Protein AF-A0A2K1L7E9-F1 (afdb_monomer_lite)

pLDDT: mean 70.51, std 14.54, range [36.75, 90.31]

Foldseek 3Di:
DWKFWFAPPDPDPPTPGLTDPDLALVSLLVVLLVAQQTAEIADEQRARYALVNLVSSLCCCVVVVRPLQNHAEYEDENHPHYDLVSVLSSLVSNLRHQEYEYAPVSVVVRDPVSVVSSVVSNHHYHHDYDDD

Radius of gyration: 13.91 Å; chains: 1; bounding box: 32×29×40 Å

Organism: Physcomitrium patens (NCBI:txid3218)

Structure (mmCIF, N/CA/C/O backbone):
data_AF-A0A2K1L7E9-F1
#
_entry.id   AF-A0A2K1L7E9-F1
#
loop_
_atom_site.group_PDB
_atom_site.id
_atom_site.type_symbol
_atom_site.label_atom_id
_atom_site.label_alt_id
_atom_site.label_comp_id
_atom_site.label_asym_id
_atom_site.label_entity_id
_atom_site.label_seq_id
_atom_site.pdbx_PDB_ins_code
_atom_site.Cartn_x
_atom_site.Cartn_y
_atom_site.Cartn_z
_atom_site.occupancy
_atom_site.B_iso_or_equiv
_atom_site.auth_seq_id
_atom_site.auth_comp_id
_atom_site.auth_asym_id
_atom_site.auth_atom_id
_atom_site.pdbx_PDB_model_num
ATOM 1 N N . PHE A 1 1 ? 16.456 1.237 3.179 1.00 58.00 1 PHE A N 1
ATOM 2 C CA . PHE A 1 1 ? 15.240 0.406 3.113 1.00 58.00 1 PHE A CA 1
ATOM 3 C C . PHE A 1 1 ? 14.612 0.463 4.489 1.00 58.00 1 PHE A C 1
ATOM 5 O O . PHE A 1 1 ? 15.335 0.280 5.459 1.00 58.00 1 PHE A O 1
ATOM 12 N N . SER A 1 2 ? 13.338 0.827 4.593 1.00 63.03 2 SER A N 1
ATOM 13 C CA . SER A 1 2 ? 12.644 0.909 5.881 1.00 63.03 2 SER A CA 1
ATOM 14 C C . SER A 1 2 ? 11.207 0.437 5.711 1.00 63.03 2 SER A C 1
ATOM 16 O O . SER A 1 2 ? 10.465 0.997 4.897 1.00 63.03 2 SER A O 1
ATOM 18 N N . ILE A 1 3 ? 10.842 -0.585 6.479 1.00 63.69 3 ILE A N 1
ATOM 19 C CA . ILE A 1 3 ? 9.457 -0.968 6.727 1.00 63.69 3 ILE A CA 1
ATOM 20 C C . ILE A 1 3 ? 9.147 -0.476 8.135 1.00 63.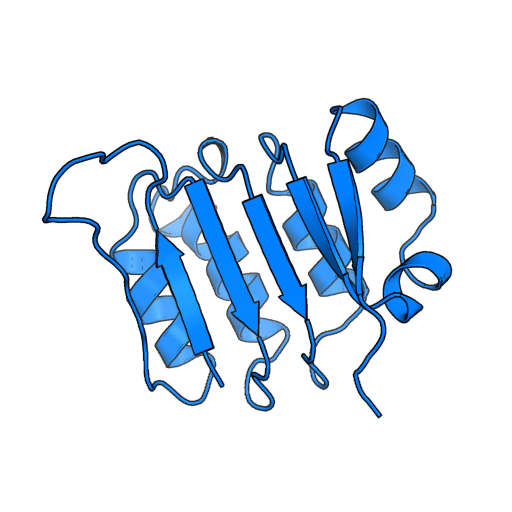69 3 ILE A C 1
ATOM 22 O O . ILE A 1 3 ? 9.877 -0.799 9.071 1.00 63.69 3 ILE A O 1
ATOM 26 N N . GLU A 1 4 ? 8.119 0.348 8.262 1.00 66.56 4 GLU A N 1
ATOM 27 C CA . GLU A 1 4 ? 7.648 0.880 9.533 1.00 66.56 4 GLU A CA 1
ATOM 28 C C . GLU A 1 4 ? 6.145 0.646 9.609 1.00 66.56 4 GLU A C 1
ATOM 30 O O . GLU A 1 4 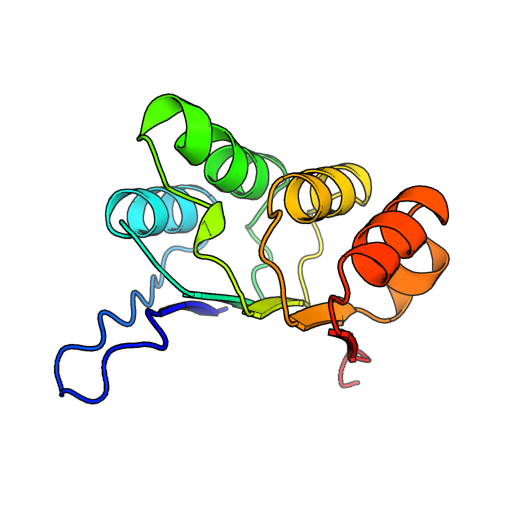? 5.395 1.099 8.742 1.00 66.56 4 GLU A O 1
ATOM 35 N N . ILE A 1 5 ? 5.710 -0.067 10.642 1.00 65.94 5 ILE A N 1
ATOM 36 C CA . ILE A 1 5 ? 4.298 -0.192 10.986 1.00 65.94 5 ILE A CA 1
ATOM 37 C C . ILE A 1 5 ? 4.121 0.376 12.387 1.00 65.94 5 ILE A C 1
ATOM 39 O O . ILE A 1 5 ? 4.899 0.054 13.284 1.00 65.94 5 ILE A O 1
ATOM 43 N N . SER A 1 6 ? 3.135 1.254 12.560 1.00 63.12 6 SER A N 1
ATOM 44 C CA . SER A 1 6 ? 2.826 1.857 13.854 1.00 63.12 6 SER A CA 1
ATOM 45 C C . SER A 1 6 ? 1.322 1.972 14.085 1.00 63.12 6 SER A C 1
ATOM 47 O O . SER A 1 6 ? 0.509 2.069 13.159 1.00 63.12 6 SER A O 1
ATOM 49 N N . ASP A 1 7 ? 0.937 1.934 15.356 1.00 60.34 7 ASP A N 1
ATOM 50 C CA . ASP A 1 7 ? -0.406 2.303 15.785 1.00 60.34 7 ASP A CA 1
ATOM 51 C C . ASP A 1 7 ? -0.440 3.818 16.030 1.00 60.34 7 ASP A C 1
ATOM 53 O O . ASP A 1 7 ? 0.334 4.342 16.830 1.00 60.34 7 ASP A O 1
ATOM 57 N N . SER A 1 8 ? -1.311 4.545 15.325 1.00 52.09 8 SER A N 1
ATOM 58 C CA . SER A 1 8 ? -1.440 5.997 15.498 1.00 52.09 8 SER A CA 1
ATOM 59 C C . SER A 1 8 ? -2.309 6.398 16.695 1.00 52.09 8 SER A C 1
ATOM 61 O O . SER A 1 8 ? -2.487 7.592 16.921 1.00 52.09 8 SER A O 1
ATOM 63 N N . ASN A 1 9 ? -2.833 5.439 17.474 1.00 45.97 9 ASN A N 1
ATOM 64 C CA . ASN A 1 9 ? -3.602 5.708 18.695 1.00 45.97 9 ASN A CA 1
ATOM 65 C C . ASN A 1 9 ? -2.784 5.744 19.993 1.00 45.97 9 ASN A C 1
ATOM 67 O O . ASN A 1 9 ? -3.309 6.210 21.002 1.00 45.97 9 ASN A O 1
ATOM 71 N N . PHE A 1 10 ? -1.538 5.270 20.011 1.00 45.88 10 PHE A N 1
ATOM 72 C CA . PHE A 1 10 ? -0.742 5.267 21.239 1.00 45.88 10 PHE A CA 1
ATOM 73 C C . PHE A 1 10 ? 0.064 6.571 21.365 1.00 45.88 10 PHE A C 1
ATOM 75 O O . PHE A 1 10 ? 1.128 6.722 20.776 1.00 45.88 10 PHE A O 1
ATOM 82 N N . GLN A 1 11 ? -0.437 7.523 22.163 1.00 41.94 11 GLN A N 1
ATOM 83 C CA . GLN A 1 11 ? 0.334 8.676 22.669 1.00 41.94 11 GLN A CA 1
ATOM 84 C C . GLN A 1 11 ? 1.239 8.306 23.871 1.00 41.94 11 GLN A C 1
ATOM 86 O O . GLN A 1 11 ? 1.578 9.160 24.684 1.00 41.94 11 GLN A O 1
ATOM 91 N N . LEU A 1 12 ? 1.623 7.036 24.019 1.00 36.75 12 LEU A N 1
ATOM 92 C CA . LEU A 1 12 ? 2.428 6.533 25.138 1.00 36.75 12 LEU A CA 1
ATOM 93 C C . LEU A 1 12 ? 3.702 5.840 24.614 1.00 36.75 12 LEU A C 1
ATOM 95 O O . LEU A 1 12 ? 3.702 5.373 23.475 1.00 36.75 12 LEU A O 1
ATOM 99 N N . PRO A 1 13 ? 4.786 5.787 25.417 1.00 40.28 13 PRO A N 1
ATOM 100 C CA . PRO A 1 13 ? 6.152 5.450 24.984 1.00 40.28 13 PRO A CA 1
ATOM 101 C C . PRO A 1 13 ? 6.358 4.043 24.387 1.00 40.28 13 PRO A C 1
ATOM 103 O O . PRO A 1 13 ? 7.427 3.785 23.843 1.00 40.28 13 PRO A O 1
ATOM 106 N N . ASP A 1 14 ? 5.339 3.179 24.402 1.00 42.16 14 ASP A N 1
ATOM 107 C CA . ASP A 1 14 ? 5.332 1.837 23.801 1.00 42.16 14 ASP A CA 1
ATOM 108 C C . ASP A 1 14 ? 4.708 1.807 22.393 1.00 42.16 14 ASP A C 1
ATOM 110 O O . ASP A 1 14 ? 3.999 0.869 22.017 1.00 42.16 14 ASP A O 1
ATOM 114 N N . ALA A 1 15 ? 4.950 2.838 21.578 1.00 42.62 15 ALA A N 1
ATOM 115 C CA . ALA A 1 15 ? 4.691 2.736 20.148 1.00 42.62 15 ALA A CA 1
ATOM 116 C C . ALA A 1 15 ? 5.534 1.571 19.606 1.00 42.62 15 ALA A C 1
ATOM 118 O O . ALA A 1 15 ? 6.752 1.694 19.470 1.00 42.62 15 ALA A O 1
ATOM 119 N N . GLN A 1 16 ? 4.896 0.431 19.317 1.00 50.66 16 GLN A N 1
ATOM 120 C CA . GLN A 1 16 ? 5.541 -0.707 18.665 1.00 50.66 16 GLN A CA 1
ATOM 121 C C . GLN A 1 16 ? 5.875 -0.307 17.226 1.00 50.66 16 GLN A C 1
ATOM 123 O O . GLN A 1 16 ? 5.144 -0.592 16.283 1.00 50.66 16 GLN A O 1
ATOM 128 N N . ILE A 1 17 ? 6.962 0.446 17.073 1.00 51.03 17 ILE A N 1
ATOM 129 C CA . ILE A 1 17 ? 7.573 0.757 15.793 1.00 51.03 17 ILE A CA 1
ATOM 130 C C . ILE A 1 17 ? 8.338 -0.497 15.411 1.00 51.03 17 ILE A C 1
ATOM 132 O O . ILE A 1 17 ? 9.501 -0.689 15.772 1.00 51.03 17 ILE A O 1
ATOM 136 N N . PHE A 1 18 ? 7.669 -1.378 14.682 1.00 55.28 18 PHE A N 1
ATOM 137 C CA . PHE A 1 18 ? 8.343 -2.511 14.082 1.00 55.28 18 PHE A CA 1
ATOM 138 C C . PHE A 1 18 ? 9.182 -1.999 12.916 1.00 55.28 18 PHE A C 1
ATOM 140 O O . PHE A 1 18 ? 8.676 -1.749 11.823 1.00 55.28 18 PHE A O 1
ATOM 147 N N . ARG A 1 19 ? 10.478 -1.807 13.167 1.00 52.31 19 ARG A N 1
ATOM 148 C CA . ARG A 1 19 ? 11.477 -1.539 12.135 1.00 52.31 19 ARG A CA 1
ATOM 149 C C . ARG A 1 19 ? 12.204 -2.841 11.844 1.00 52.31 19 ARG A C 1
ATOM 151 O O . ARG A 1 19 ? 13.150 -3.184 12.550 1.00 52.31 19 ARG A O 1
ATOM 158 N N . SER A 1 20 ? 11.785 -3.576 10.815 1.00 54.19 20 SER A N 1
ATOM 159 C CA . SER A 1 20 ? 12.601 -4.702 10.362 1.00 54.19 20 SER A CA 1
ATOM 160 C C . SER A 1 20 ? 13.754 -4.186 9.500 1.00 54.19 20 SER A C 1
ATOM 162 O O . SER A 1 20 ? 13.583 -3.389 8.576 1.00 54.19 20 SER A O 1
ATOM 164 N N . VAL A 1 21 ? 14.957 -4.671 9.808 1.00 51.72 21 VAL A 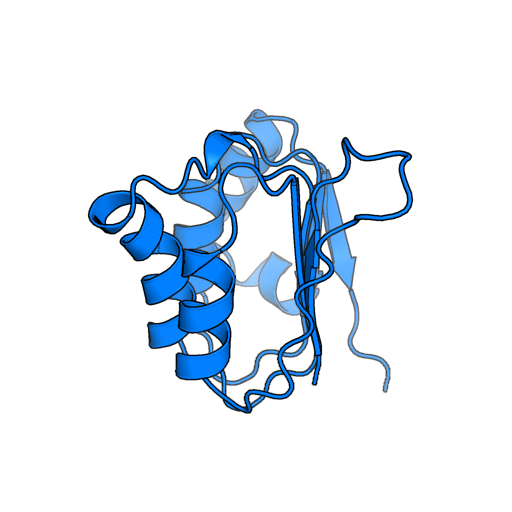N 1
ATOM 165 C CA . VAL A 1 21 ? 16.130 -4.636 8.914 1.00 51.72 21 VAL A CA 1
ATOM 166 C C . VAL A 1 21 ? 16.102 -5.885 8.006 1.00 51.72 21 VAL A C 1
ATOM 168 O O . VAL A 1 21 ? 17.122 -6.338 7.502 1.00 51.72 21 VAL A O 1
ATOM 171 N N . GLY A 1 22 ? 14.915 -6.479 7.816 1.00 48.81 22 GLY A N 1
ATOM 172 C CA . GLY A 1 22 ? 14.694 -7.656 6.984 1.00 48.81 22 GLY A CA 1
ATOM 173 C C . GLY A 1 22 ? 14.630 -7.251 5.518 1.00 48.81 22 GLY A C 1
ATOM 174 O O . GLY A 1 22 ? 13.719 -6.545 5.089 1.00 48.81 22 GLY A O 1
ATOM 175 N N . THR A 1 23 ? 15.620 -7.669 4.740 1.00 51.78 23 THR A N 1
ATOM 176 C CA . THR A 1 23 ? 15.810 -7.297 3.334 1.00 51.78 23 THR A CA 1
ATOM 177 C C . THR A 1 23 ? 14.934 -8.121 2.383 1.00 51.78 23 THR A C 1
ATOM 179 O O . THR A 1 23 ? 15.451 -8.669 1.412 1.00 51.78 23 THR A O 1
ATOM 182 N N . GLY A 1 24 ? 13.628 -8.248 2.637 1.00 63.41 24 GLY A N 1
ATOM 183 C CA . GLY A 1 24 ? 12.750 -9.048 1.776 1.00 63.41 24 GLY A CA 1
ATOM 184 C C . GLY A 1 24 ? 11.416 -9.433 2.401 1.00 63.41 24 GLY A C 1
ATOM 185 O O . GLY A 1 24 ? 10.969 -8.827 3.376 1.00 63.41 24 GLY A O 1
ATOM 186 N N . ASP A 1 25 ? 10.789 -10.446 1.813 1.00 65.19 25 ASP A N 1
ATOM 187 C CA . ASP A 1 25 ? 9.405 -10.808 2.099 1.00 65.19 25 ASP A CA 1
ATOM 188 C C . ASP A 1 25 ? 9.201 -11.365 3.522 1.00 65.19 25 ASP A C 1
ATOM 190 O O . ASP A 1 25 ? 8.199 -11.054 4.170 1.00 65.19 25 ASP A O 1
ATOM 194 N N . ASP A 1 26 ? 10.206 -12.046 4.076 1.00 64.62 26 ASP A N 1
ATOM 195 C CA . ASP A 1 26 ? 10.197 -12.549 5.459 1.00 64.62 26 ASP A CA 1
ATOM 196 C C . ASP A 1 26 ? 10.116 -11.416 6.491 1.00 64.62 26 ASP A C 1
ATOM 198 O O . ASP A 1 26 ? 9.425 -11.512 7.508 1.00 64.62 26 ASP A O 1
ATOM 202 N N . GLY A 1 27 ? 10.791 -10.297 6.206 1.00 65.00 27 GLY A N 1
ATOM 203 C CA . GLY A 1 27 ? 10.774 -9.110 7.058 1.00 65.00 27 GLY A CA 1
ATOM 204 C C . GLY A 1 27 ? 9.411 -8.424 7.084 1.00 65.00 27 GLY A C 1
ATOM 205 O O . GLY A 1 27 ? 9.093 -7.751 8.061 1.00 65.00 27 GLY A O 1
ATOM 206 N N . VAL A 1 28 ? 8.611 -8.598 6.032 1.00 66.75 28 VAL A N 1
ATOM 207 C CA . VAL A 1 28 ? 7.234 -8.109 5.948 1.00 66.75 28 VAL A CA 1
ATOM 208 C C . VAL A 1 28 ? 6.286 -9.044 6.708 1.00 66.75 28 VAL A C 1
ATOM 210 O O . VAL A 1 28 ? 5.472 -8.571 7.502 1.00 66.75 28 VAL A O 1
ATOM 213 N N . ALA A 1 29 ? 6.430 -10.360 6.527 1.00 65.38 29 ALA A N 1
ATOM 214 C CA . ALA A 1 29 ? 5.613 -11.365 7.210 1.00 65.38 29 ALA A CA 1
ATOM 215 C C . ALA A 1 29 ? 5.789 -11.330 8.740 1.00 65.38 29 ALA A C 1
ATOM 217 O O . ALA A 1 29 ? 4.806 -11.376 9.481 1.00 65.38 29 ALA A O 1
ATOM 218 N N . ALA A 1 30 ? 7.029 -11.169 9.216 1.00 62.31 30 ALA A N 1
ATOM 219 C CA . ALA A 1 30 ? 7.333 -11.076 10.642 1.00 62.31 30 ALA A CA 1
ATOM 220 C C . ALA A 1 30 ? 6.637 -9.879 11.311 1.00 62.31 30 ALA A C 1
ATOM 222 O O . ALA A 1 30 ? 6.056 -10.028 12.385 1.00 62.31 30 ALA A O 1
ATOM 223 N N . ILE A 1 31 ? 6.631 -8.707 10.663 1.00 62.09 31 ILE A N 1
ATOM 224 C CA . ILE A 1 31 ? 5.963 -7.516 11.206 1.00 62.09 31 ILE A CA 1
ATOM 225 C C . ILE A 1 31 ? 4.446 -7.703 11.211 1.00 62.09 31 ILE A C 1
ATOM 227 O O . ILE A 1 31 ? 3.789 -7.414 12.209 1.00 62.09 31 ILE A O 1
ATOM 231 N N . ALA A 1 32 ? 3.889 -8.215 10.114 1.00 60.56 32 ALA A N 1
ATOM 232 C CA . ALA A 1 32 ? 2.456 -8.431 9.996 1.00 60.56 32 ALA A CA 1
ATOM 233 C C . ALA A 1 32 ? 1.920 -9.352 11.103 1.00 60.56 32 ALA A C 1
ATOM 235 O O . ALA A 1 32 ? 0.860 -9.077 11.644 1.00 60.56 32 ALA A O 1
ATOM 236 N N . SER A 1 33 ? 2.681 -10.365 11.530 1.00 59.25 33 SER A N 1
ATOM 237 C CA . SER A 1 33 ? 2.274 -11.249 12.632 1.00 59.25 33 SER A CA 1
ATOM 238 C C . SER A 1 33 ? 2.154 -10.566 14.009 1.00 59.25 33 SER A C 1
ATOM 240 O O . SER A 1 33 ? 1.443 -11.070 14.878 1.00 59.25 33 SER A O 1
ATOM 242 N N . GLY A 1 34 ? 2.809 -9.415 14.217 1.00 54.84 34 GLY A N 1
ATOM 243 C CA . GLY A 1 34 ? 2.792 -8.671 15.485 1.00 54.84 34 GLY A CA 1
ATOM 244 C C . GLY A 1 34 ? 1.727 -7.570 15.578 1.00 54.84 34 GLY A C 1
ATOM 245 O O . GLY A 1 34 ? 1.469 -7.050 16.664 1.00 54.84 34 GLY A O 1
ATOM 246 N N . CYS A 1 35 ? 1.088 -7.202 14.465 1.00 55.84 35 CYS A N 1
ATOM 247 C CA . CYS A 1 35 ? 0.252 -6.004 14.367 1.00 55.84 35 CYS A CA 1
ATOM 248 C C . CYS A 1 35 ? -1.249 -6.322 14.451 1.00 55.84 35 CYS A C 1
ATOM 250 O O . CYS A 1 35 ? -1.862 -6.652 13.445 1.00 55.84 35 CYS A O 1
ATOM 252 N N . LYS A 1 36 ? -1.880 -6.165 15.625 1.00 56.94 36 LYS A N 1
ATOM 253 C CA . LYS A 1 36 ? -3.330 -6.432 15.777 1.00 56.94 36 LYS A CA 1
ATOM 254 C C . LYS A 1 36 ? -4.255 -5.302 15.291 1.00 56.94 36 LYS A C 1
ATOM 256 O O . LYS A 1 36 ? -5.340 -5.611 14.823 1.00 56.94 36 LYS A O 1
ATOM 261 N N . CYS A 1 37 ? -3.835 -4.030 15.360 1.00 57.34 37 CYS A N 1
ATOM 262 C CA . CYS A 1 37 ? -4.669 -2.863 14.995 1.00 57.34 37 CYS A CA 1
ATOM 263 C C . CYS A 1 37 ? -3.863 -1.680 14.412 1.00 57.34 37 CYS A C 1
ATOM 265 O O . CYS A 1 37 ? -4.183 -0.516 14.656 1.00 57.34 37 CYS A O 1
ATOM 267 N N . SER A 1 38 ? -2.768 -1.934 13.692 1.00 63.56 38 SER A N 1
ATOM 268 C CA . SER A 1 38 ? -1.898 -0.846 13.231 1.00 63.56 38 SER A CA 1
ATOM 269 C C . SER A 1 38 ? -2.599 0.095 12.252 1.00 63.56 38 SER A C 1
ATOM 271 O O . SER A 1 38 ? -3.330 -0.325 11.357 1.00 63.56 38 SER A O 1
ATOM 273 N N . LYS A 1 39 ? -2.337 1.393 12.410 1.00 68.88 39 LYS A N 1
ATOM 274 C CA . LYS A 1 39 ? -3.004 2.451 11.646 1.00 68.88 39 LYS A CA 1
ATOM 275 C C . LYS A 1 39 ? -2.132 3.056 10.563 1.00 68.88 39 LYS A C 1
ATOM 277 O O . LYS A 1 39 ? -2.661 3.698 9.657 1.00 68.88 39 LYS A O 1
ATOM 282 N N . VAL A 1 40 ? -0.818 2.871 10.652 1.00 70.25 40 VAL A N 1
ATOM 283 C CA . VAL A 1 40 ? 0.146 3.424 9.704 1.00 70.25 40 VAL A CA 1
ATOM 284 C C . VAL A 1 40 ? 1.052 2.313 9.200 1.00 70.25 40 VAL A C 1
ATOM 286 O O . VAL A 1 40 ? 1.671 1.612 9.995 1.00 70.25 40 VAL A O 1
ATOM 289 N N . VAL A 1 41 ? 1.147 2.179 7.879 1.00 75.12 41 VAL A N 1
ATOM 290 C CA . VAL A 1 41 ? 2.062 1.257 7.197 1.00 75.12 41 VAL A CA 1
ATOM 291 C C . VAL A 1 41 ? 2.912 2.049 6.217 1.00 75.12 41 VAL A C 1
ATOM 293 O O . VAL A 1 41 ? 2.402 2.688 5.300 1.00 75.12 41 VAL A O 1
ATOM 296 N N . ASN A 1 42 ? 4.227 2.003 6.380 1.00 71.69 42 ASN A N 1
ATOM 297 C CA . ASN A 1 42 ? 5.168 2.716 5.534 1.00 71.69 42 ASN A CA 1
ATOM 298 C C . ASN A 1 42 ? 6.248 1.762 5.021 1.00 71.69 42 ASN A C 1
ATOM 300 O O . ASN A 1 42 ? 7.049 1.234 5.785 1.00 71.69 42 ASN A O 1
ATOM 304 N N . ILE A 1 43 ? 6.284 1.577 3.705 1.00 71.94 43 ILE A N 1
ATOM 305 C CA . ILE A 1 43 ? 7.249 0.745 2.995 1.00 71.94 43 ILE A CA 1
ATOM 306 C C . ILE A 1 43 ? 7.970 1.639 1.987 1.00 71.94 43 ILE A C 1
ATOM 308 O O . ILE A 1 43 ? 7.393 2.101 0.998 1.00 71.94 43 ILE A O 1
ATOM 312 N N . THR A 1 44 ? 9.246 1.916 2.260 1.00 68.75 44 THR A N 1
ATOM 313 C CA . THR A 1 44 ? 10.053 2.852 1.469 1.00 68.75 44 THR A CA 1
ATOM 314 C C . THR A 1 44 ? 11.440 2.273 1.171 1.00 68.75 44 THR A C 1
ATOM 316 O O . THR A 1 44 ? 12.132 1.753 2.048 1.00 68.75 44 THR A O 1
ATOM 319 N N . TYR A 1 45 ? 11.888 2.409 -0.082 1.00 65.75 45 TYR A N 1
ATOM 320 C CA . TYR A 1 45 ? 13.213 1.974 -0.561 1.00 65.75 45 TYR A CA 1
ATOM 321 C C . TYR A 1 45 ? 13.476 0.467 -0.429 1.00 65.75 45 TYR A C 1
ATOM 323 O O . TYR A 1 45 ? 14.629 0.051 -0.294 1.00 65.75 45 TYR A O 1
ATOM 331 N N . CYS A 1 46 ? 12.431 -0.355 -0.479 1.00 64.62 46 CYS A N 1
ATOM 332 C CA . CYS A 1 46 ? 12.552 -1.805 -0.424 1.00 64.62 46 CYS A CA 1
ATOM 333 C C . CYS A 1 46 ? 12.673 -2.379 -1.842 1.00 64.62 46 CYS A C 1
ATOM 335 O O . CYS A 1 46 ? 11.692 -2.481 -2.575 1.00 64.62 46 CYS A O 1
ATOM 337 N N . LYS A 1 47 ? 13.905 -2.718 -2.244 1.00 65.00 47 LYS A N 1
ATOM 338 C CA . LYS A 1 47 ? 14.208 -3.290 -3.570 1.00 65.00 47 LYS A CA 1
ATOM 339 C C . LYS A 1 47 ? 13.969 -4.801 -3.642 1.00 65.00 47 LYS A C 1
ATOM 341 O O . LYS A 1 47 ? 13.755 -5.309 -4.733 1.00 65.00 47 LYS A O 1
ATOM 346 N N . SER A 1 48 ? 14.010 -5.480 -2.498 1.00 66.69 48 SER A N 1
ATOM 347 C CA . SER A 1 48 ? 13.850 -6.935 -2.381 1.00 66.69 48 SER A CA 1
ATOM 348 C C . SER A 1 48 ? 12.415 -7.372 -2.070 1.00 66.69 48 SER A C 1
ATOM 350 O O . SER A 1 48 ? 12.170 -8.563 -1.965 1.00 66.69 48 SER A O 1
ATOM 352 N N . ILE A 1 49 ? 11.490 -6.419 -1.897 1.00 72.38 49 ILE A N 1
ATOM 353 C CA . ILE A 1 49 ? 10.056 -6.691 -1.739 1.00 72.38 49 ILE A CA 1
ATOM 354 C C . ILE A 1 49 ? 9.478 -6.981 -3.117 1.00 72.38 49 ILE A C 1
ATOM 356 O O . ILE A 1 49 ? 9.651 -6.179 -4.043 1.00 72.38 49 ILE A O 1
ATOM 360 N N . THR A 1 50 ? 8.802 -8.117 -3.227 1.00 77.25 50 THR A N 1
ATOM 361 C CA . THR A 1 50 ? 8.083 -8.531 -4.430 1.00 77.25 50 THR A CA 1
ATOM 362 C C . THR A 1 50 ? 6.574 -8.476 -4.212 1.00 77.25 50 THR A C 1
ATOM 364 O O . THR A 1 50 ? 6.093 -8.158 -3.124 1.00 77.25 50 THR A O 1
ATOM 367 N N . ASP A 1 51 ? 5.803 -8.816 -5.241 1.00 79.19 51 ASP A N 1
ATOM 368 C CA . ASP A 1 51 ? 4.369 -9.051 -5.081 1.00 79.19 51 ASP A CA 1
ATOM 369 C C . ASP A 1 51 ? 4.078 -10.032 -3.939 1.00 79.19 51 ASP A C 1
ATOM 371 O O . ASP A 1 51 ? 3.119 -9.828 -3.203 1.00 79.19 51 ASP A O 1
ATOM 375 N N . ALA A 1 52 ? 4.914 -11.058 -3.739 1.00 70.56 52 ALA A N 1
ATOM 376 C CA . ALA A 1 52 ? 4.675 -12.099 -2.745 1.00 70.56 52 ALA A CA 1
ATOM 377 C C . ALA A 1 52 ? 4.624 -11.557 -1.307 1.00 70.56 52 ALA A C 1
ATOM 379 O O . ALA A 1 52 ? 3.810 -12.034 -0.515 1.00 70.56 52 ALA A O 1
ATOM 380 N N . SER A 1 53 ? 5.395 -10.524 -0.955 1.00 69.81 53 SER A N 1
ATOM 381 C CA . SER A 1 53 ? 5.295 -9.904 0.377 1.00 69.81 53 SER A CA 1
ATOM 382 C C . SER A 1 53 ? 4.081 -9.024 0.562 1.00 69.81 53 SER A C 1
ATOM 384 O O . SER A 1 53 ? 3.482 -9.045 1.635 1.00 69.81 53 SER A O 1
ATOM 386 N N . LEU A 1 54 ? 3.703 -8.245 -0.450 1.00 71.88 54 LEU A N 1
ATOM 387 C CA . LEU A 1 54 ? 2.480 -7.446 -0.376 1.00 71.88 54 LEU A CA 1
ATOM 388 C C . LEU A 1 54 ? 1.237 -8.338 -0.396 1.00 71.88 54 LEU A C 1
ATOM 390 O O . LEU A 1 54 ? 0.283 -8.070 0.331 1.00 71.88 54 LEU A O 1
ATOM 394 N N . TYR A 1 55 ? 1.271 -9.437 -1.154 1.00 71.62 55 TYR A N 1
ATOM 395 C CA . TYR A 1 55 ? 0.277 -10.497 -1.056 1.00 71.62 55 TYR A CA 1
ATOM 396 C C . TYR A 1 55 ? 0.290 -11.132 0.317 1.00 71.62 55 TYR A C 1
ATOM 398 O O . TYR A 1 55 ? -0.778 -11.315 0.870 1.00 71.62 55 TYR A O 1
ATOM 406 N N . SER A 1 56 ? 1.451 -11.416 0.902 1.00 66.50 56 SER A N 1
ATOM 407 C CA . SER A 1 56 ? 1.515 -11.936 2.267 1.00 66.50 56 SER A CA 1
ATOM 408 C C . SER A 1 56 ? 0.887 -10.948 3.247 1.00 66.50 56 SER A C 1
ATOM 410 O O . SER A 1 56 ? 0.045 -11.356 4.024 1.00 66.50 56 SER A O 1
ATOM 412 N N . LEU A 1 57 ? 1.137 -9.638 3.156 1.00 65.75 57 LEU A N 1
ATOM 413 C CA . LEU A 1 57 ? 0.395 -8.646 3.954 1.00 65.75 57 LEU A CA 1
ATOM 414 C C . LEU A 1 57 ? -1.120 -8.735 3.746 1.00 65.75 57 LEU A C 1
ATOM 416 O O . LEU A 1 57 ? -1.879 -8.711 4.712 1.00 65.75 57 LEU A O 1
ATOM 420 N N . ALA A 1 58 ? -1.559 -8.852 2.494 1.00 64.44 58 ALA A N 1
ATOM 421 C CA . ALA A 1 58 ? -2.972 -8.952 2.153 1.00 64.44 58 ALA A CA 1
ATOM 422 C C . ALA A 1 58 ? -3.605 -10.306 2.532 1.00 64.44 58 ALA A C 1
ATOM 424 O O . ALA A 1 58 ? -4.798 -10.336 2.791 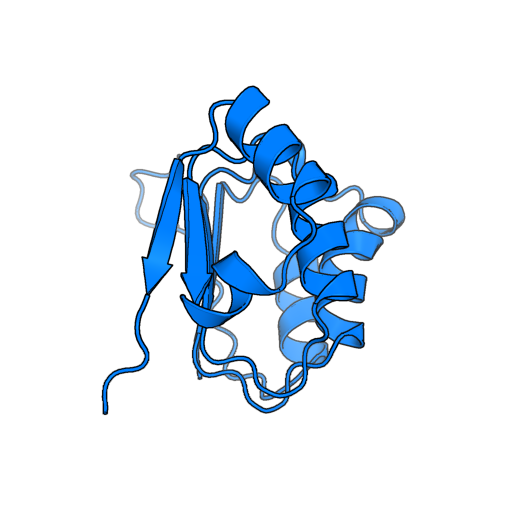1.00 64.44 58 ALA A O 1
ATOM 425 N N . LEU A 1 59 ? -2.836 -11.399 2.577 1.00 55.97 59 LEU A N 1
ATOM 426 C CA . LEU A 1 59 ? -3.258 -12.774 2.885 1.00 55.97 59 LEU A CA 1
ATOM 427 C C . LEU A 1 59 ? -3.161 -13.086 4.380 1.00 55.97 59 LEU A C 1
ATOM 429 O O . LEU A 1 59 ? -3.940 -13.881 4.896 1.00 55.97 59 LEU A O 1
ATOM 433 N N . LEU A 1 60 ? -2.247 -12.441 5.108 1.00 54.88 60 LEU A N 1
ATOM 434 C CA . LEU A 1 60 ? -2.187 -12.497 6.570 1.00 54.88 60 LEU A CA 1
ATOM 435 C C . LEU A 1 60 ? -3.449 -11.877 7.196 1.00 54.88 60 LEU A C 1
ATOM 437 O O . LEU A 1 60 ? -3.810 -12.239 8.310 1.00 54.88 60 LEU A O 1
ATOM 441 N N . ARG A 1 61 ? -4.188 -11.046 6.448 1.00 58.34 61 ARG A N 1
ATOM 442 C CA . ARG A 1 61 ? -5.593 -10.695 6.721 1.00 58.34 61 ARG A CA 1
ATOM 443 C C . ARG A 1 61 ? -6.461 -11.932 6.966 1.00 58.34 61 ARG A C 1
ATOM 445 O O . ARG A 1 61 ? -7.165 -11.996 7.967 1.00 58.34 61 ARG A O 1
ATOM 452 N N . ASP A 1 62 ? -6.396 -12.899 6.056 1.00 48.94 62 ASP A N 1
ATOM 453 C CA . ASP A 1 62 ? -7.276 -14.066 6.050 1.00 48.94 62 ASP A CA 1
ATOM 454 C C . ASP A 1 62 ? -6.718 -15.187 6.946 1.00 48.94 62 ASP A C 1
ATOM 456 O O . ASP A 1 62 ? -7.482 -15.894 7.597 1.00 48.94 62 ASP A O 1
ATOM 460 N N . LEU A 1 63 ? -5.387 -15.321 7.032 1.00 43.03 63 LEU A N 1
ATOM 461 C CA . LEU A 1 63 ? -4.717 -16.372 7.812 1.00 43.03 63 LEU A CA 1
ATOM 462 C C . LEU A 1 63 ? -4.483 -16.019 9.289 1.00 43.03 63 LEU A C 1
ATOM 464 O O . LEU A 1 63 ? -4.531 -16.911 10.133 1.00 43.03 63 LEU A O 1
ATOM 468 N N . LEU A 1 64 ? -4.216 -14.751 9.620 1.00 41.69 64 LEU A N 1
ATOM 469 C CA . LEU A 1 64 ? -3.896 -14.307 10.987 1.00 41.69 64 LEU A CA 1
ATOM 470 C C . LEU A 1 64 ? -4.980 -13.419 11.616 1.00 41.69 64 LEU A C 1
ATOM 472 O O . LEU A 1 64 ? -4.757 -12.880 12.699 1.00 41.69 64 LEU A O 1
ATOM 476 N N . GLN A 1 65 ? -6.143 -13.266 10.967 1.00 50.34 65 GLN A N 1
ATOM 477 C CA . GLN A 1 65 ? -7.193 -12.320 11.376 1.00 50.34 65 GLN A CA 1
ATOM 478 C C . GLN A 1 65 ? -6.636 -10.906 11.602 1.00 50.34 65 GLN A C 1
ATOM 480 O O . GLN A 1 65 ? -7.009 -10.217 12.554 1.00 50.34 65 GLN A O 1
ATOM 485 N N . LEU A 1 66 ? -5.702 -10.477 10.745 1.00 51.12 66 LEU A N 1
ATOM 486 C CA . LEU A 1 66 ? -5.220 -9.106 10.792 1.00 51.12 66 LEU A CA 1
ATOM 487 C C . LEU A 1 66 ? -6.360 -8.183 10.374 1.00 51.12 66 LEU A C 1
ATOM 489 O O . LEU A 1 66 ? -6.802 -8.216 9.221 1.00 51.12 66 LEU A O 1
ATOM 493 N N . ASP A 1 67 ? -6.829 -7.349 11.299 1.00 55.44 67 ASP A N 1
ATOM 494 C CA . ASP A 1 67 ? -7.878 -6.391 10.993 1.00 55.44 67 ASP A CA 1
ATOM 495 C C . ASP A 1 67 ? -7.306 -5.211 10.192 1.00 55.44 67 ASP A C 1
ATOM 497 O O . ASP A 1 67 ? -6.964 -4.145 10.712 1.00 55.44 67 ASP A O 1
ATOM 501 N N . MET A 1 68 ? -7.214 -5.404 8.875 1.00 59.12 68 MET A N 1
ATOM 502 C CA . MET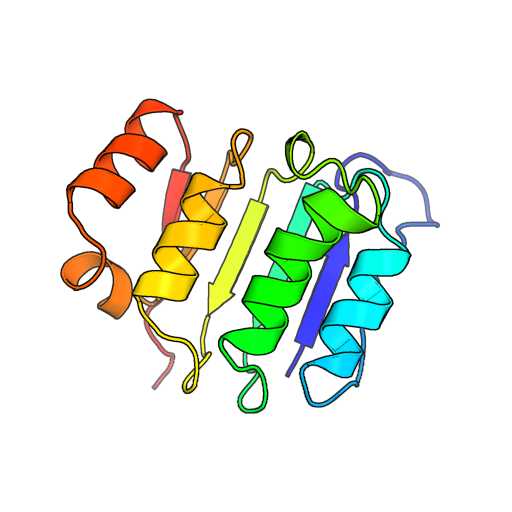 A 1 68 ? -6.820 -4.367 7.916 1.00 59.12 68 MET A CA 1
ATOM 503 C C . MET A 1 68 ? -7.805 -3.181 7.907 1.00 59.12 68 MET A C 1
ATOM 505 O O . MET A 1 68 ? -7.481 -2.123 7.361 1.00 59.12 68 MET A O 1
ATOM 509 N N . SER A 1 69 ? -8.976 -3.308 8.550 1.00 60.16 69 SER A N 1
ATOM 510 C CA . SER A 1 69 ? -9.924 -2.209 8.776 1.00 60.16 69 SER A CA 1
ATOM 511 C C . SER A 1 69 ? -9.360 -1.136 9.713 1.00 60.16 69 SER A C 1
ATOM 513 O O . SER A 1 69 ? -9.938 -0.056 9.831 1.00 60.16 69 SER A O 1
ATOM 515 N N . CYS A 1 70 ? -8.225 -1.384 10.366 1.00 65.75 70 CYS A N 1
ATOM 516 C CA . CYS A 1 70 ? -7.549 -0.387 11.185 1.00 65.75 70 CYS A CA 1
ATOM 517 C C . CYS A 1 70 ? -6.553 0.479 10.402 1.00 65.75 70 CYS A C 1
ATOM 519 O O . CYS A 1 70 ? -6.187 1.544 10.901 1.00 65.75 70 CYS A O 1
ATOM 521 N N . ILE A 1 71 ? -6.136 0.087 9.189 1.00 73.56 71 ILE A N 1
ATOM 522 C CA . ILE A 1 71 ? -5.109 0.825 8.439 1.00 73.56 71 ILE A CA 1
ATOM 523 C C . ILE A 1 71 ? -5.692 2.120 7.876 1.00 73.56 71 ILE A C 1
ATOM 525 O O . ILE A 1 71 ? -6.641 2.112 7.095 1.00 73.56 71 ILE A O 1
ATOM 529 N N . GLN A 1 72 ? -5.079 3.243 8.246 1.00 79.06 72 GLN A N 1
ATOM 530 C CA . GLN A 1 72 ? -5.539 4.587 7.898 1.00 79.06 72 GLN A CA 1
ATOM 531 C C . GLN A 1 72 ? -4.538 5.358 7.040 1.00 79.06 72 GLN A C 1
ATOM 533 O O . GLN A 1 72 ? -4.971 6.116 6.174 1.00 79.06 72 GLN A O 1
ATOM 538 N N . ASP A 1 73 ? -3.232 5.197 7.258 1.00 81.12 73 ASP A N 1
ATOM 539 C CA . ASP A 1 73 ? -2.183 5.827 6.447 1.00 81.12 73 ASP A CA 1
ATOM 540 C C . ASP A 1 73 ? -1.274 4.752 5.853 1.00 81.12 73 ASP A C 1
ATOM 542 O O . ASP A 1 73 ? -0.681 3.952 6.575 1.00 81.12 73 ASP A O 1
ATOM 546 N N . MET A 1 74 ? -1.164 4.728 4.531 1.00 82.94 74 MET A N 1
ATOM 547 C CA . MET A 1 74 ? -0.294 3.797 3.831 1.00 82.94 74 MET A CA 1
ATOM 548 C C . MET A 1 74 ? 0.667 4.550 2.920 1.00 82.94 74 MET A C 1
ATOM 550 O O . MET A 1 74 ? 0.254 5.364 2.101 1.00 82.94 74 MET A O 1
ATOM 554 N N . LYS A 1 75 ? 1.963 4.260 3.004 1.00 83.81 75 LYS A N 1
ATOM 555 C CA . LYS A 1 75 ? 2.983 4.819 2.115 1.00 83.81 75 LYS A CA 1
ATOM 556 C C . LYS A 1 75 ? 3.741 3.690 1.437 1.00 83.81 75 LYS A C 1
ATOM 558 O O . LYS A 1 75 ? 4.453 2.947 2.098 1.00 83.81 75 LYS A O 1
ATOM 563 N N . LEU A 1 76 ? 3.609 3.597 0.118 1.00 82.44 76 LEU A N 1
ATOM 564 C CA . LEU A 1 76 ? 4.269 2.591 -0.707 1.00 82.44 76 LEU A CA 1
ATOM 565 C C . LEU A 1 76 ? 5.069 3.297 -1.803 1.00 82.44 76 LEU A C 1
ATOM 567 O O . LEU A 1 76 ? 4.531 3.705 -2.836 1.00 82.44 76 LEU A O 1
ATOM 571 N N . VAL A 1 77 ? 6.366 3.491 -1.570 1.00 80.50 77 VAL A N 1
ATOM 572 C CA . VAL A 1 77 ? 7.231 4.234 -2.498 1.00 80.50 77 VAL A CA 1
ATOM 573 C C . VAL A 1 77 ? 8.570 3.535 -2.716 1.00 80.50 77 VAL A C 1
ATOM 575 O O . VAL A 1 77 ? 9.118 2.871 -1.841 1.00 80.50 77 VAL A O 1
ATOM 578 N N . HIS A 1 78 ? 9.131 3.720 -3.912 1.00 77.06 78 HIS A N 1
ATOM 579 C CA . HIS A 1 78 ? 10.426 3.152 -4.314 1.00 77.06 78 HIS A CA 1
ATOM 580 C C . HIS A 1 78 ? 10.510 1.618 -4.262 1.00 77.06 78 HIS A C 1
ATOM 582 O O . HIS A 1 78 ? 11.583 1.071 -4.004 1.00 77.06 78 HIS A O 1
ATOM 588 N N . MET A 1 79 ? 9.406 0.934 -4.564 1.00 73.69 79 MET A N 1
ATOM 589 C CA . MET A 1 79 ? 9.373 -0.509 -4.808 1.00 73.69 79 MET A CA 1
ATOM 590 C C . MET A 1 79 ? 9.494 -0.740 -6.316 1.00 73.69 79 MET A C 1
ATOM 592 O O . MET A 1 79 ? 8.697 -0.206 -7.086 1.00 73.69 79 MET A O 1
ATOM 596 N N . LYS A 1 80 ? 10.545 -1.443 -6.752 1.00 74.25 80 LYS A N 1
ATOM 597 C CA . LYS A 1 80 ? 10.815 -1.684 -8.184 1.00 74.25 80 LYS A CA 1
ATOM 598 C C . LYS A 1 80 ? 10.271 -3.021 -8.689 1.00 74.25 80 LYS A C 1
ATOM 600 O O . LYS A 1 80 ? 10.034 -3.137 -9.884 1.00 74.25 80 LYS A O 1
ATOM 605 N N . ASN A 1 81 ? 10.063 -3.978 -7.788 1.00 78.31 81 ASN A N 1
ATOM 606 C CA . ASN A 1 81 ? 9.713 -5.361 -8.115 1.00 78.31 81 ASN A CA 1
ATOM 607 C C . ASN A 1 81 ? 8.263 -5.701 -7.731 1.00 78.31 81 ASN A C 1
ATOM 609 O O . ASN A 1 81 ? 7.937 -6.867 -7.538 1.00 78.31 81 ASN A O 1
ATOM 613 N N . VAL A 1 82 ? 7.418 -4.675 -7.599 1.00 81.44 82 VAL A N 1
ATOM 614 C CA . VAL A 1 82 ? 5.992 -4.808 -7.290 1.00 81.44 82 VAL A CA 1
ATOM 615 C C . VAL A 1 82 ? 5.178 -4.380 -8.505 1.00 81.44 82 VAL A C 1
ATOM 617 O O . VAL A 1 82 ? 5.404 -3.300 -9.061 1.00 81.44 82 VAL A O 1
ATOM 620 N N . THR A 1 83 ? 4.228 -5.214 -8.908 1.00 85.94 83 THR A N 1
ATOM 621 C CA . THR A 1 83 ? 3.337 -4.981 -10.040 1.00 85.94 83 THR A CA 1
ATOM 622 C C . THR A 1 83 ? 2.193 -4.037 -9.683 1.00 85.94 83 THR A C 1
ATOM 624 O O . THR A 1 83 ? 1.773 -3.908 -8.532 1.00 85.94 83 THR A O 1
ATOM 627 N N . ILE A 1 84 ? 1.646 -3.373 -10.704 1.00 85.31 84 ILE A N 1
ATOM 628 C CA . ILE A 1 84 ? 0.487 -2.479 -10.560 1.00 85.31 84 ILE A CA 1
ATOM 629 C C . ILE A 1 84 ? -0.750 -3.233 -10.051 1.00 85.31 84 ILE A C 1
ATOM 631 O O . ILE A 1 84 ? -1.507 -2.679 -9.258 1.00 85.31 84 ILE A O 1
ATOM 635 N N . ASP A 1 85 ? -0.936 -4.489 -10.463 1.00 85.12 85 ASP A N 1
ATOM 636 C CA . ASP A 1 85 ? -2.033 -5.341 -9.987 1.00 85.12 85 ASP A CA 1
ATOM 637 C C . ASP A 1 85 ? -1.941 -5.579 -8.472 1.00 85.12 85 ASP A C 1
ATOM 639 O O . ASP A 1 85 ? -2.934 -5.450 -7.755 1.00 85.12 85 ASP A O 1
ATOM 643 N N . CYS A 1 86 ? -0.731 -5.816 -7.959 1.00 83.44 86 CYS A N 1
ATOM 644 C CA . CYS A 1 86 ? -0.509 -5.962 -6.526 1.00 83.44 86 CYS A CA 1
ATOM 645 C C . CYS A 1 86 ? -0.830 -4.666 -5.755 1.00 83.44 86 CYS A C 1
ATOM 647 O O . CYS A 1 86 ? -1.536 -4.701 -4.743 1.00 83.44 86 CYS A O 1
ATOM 649 N N . PHE A 1 87 ? -0.409 -3.503 -6.275 1.00 85.25 87 PHE A N 1
ATOM 650 C CA . PHE A 1 87 ? -0.815 -2.203 -5.723 1.00 85.25 87 PHE A CA 1
ATOM 651 C C . PHE A 1 87 ? -2.338 -2.027 -5.722 1.00 85.25 87 PHE A C 1
ATOM 653 O O . PHE A 1 87 ? -2.898 -1.572 -4.730 1.00 85.25 87 PHE A O 1
ATOM 660 N N . ALA A 1 88 ? -3.026 -2.387 -6.804 1.00 87.44 88 ALA A N 1
ATOM 661 C CA . ALA A 1 88 ? -4.478 -2.273 -6.869 1.00 87.44 88 ALA A CA 1
ATOM 662 C C . ALA A 1 88 ? -5.159 -3.138 -5.802 1.00 87.44 88 ALA A C 1
ATOM 664 O O . ALA A 1 88 ? -5.999 -2.650 -5.048 1.00 87.44 88 ALA A O 1
ATOM 665 N N . LYS A 1 89 ? -4.750 -4.403 -5.682 1.00 84.38 89 LYS A N 1
ATOM 666 C CA . LYS A 1 89 ? -5.327 -5.350 -4.723 1.00 84.38 89 LYS A CA 1
ATOM 667 C C . LYS A 1 89 ? -5.166 -4.895 -3.279 1.00 84.38 89 LYS A C 1
ATOM 669 O O . LYS A 1 89 ? -6.148 -4.911 -2.539 1.00 84.38 89 LYS A O 1
ATOM 674 N N . ILE A 1 90 ? -3.977 -4.433 -2.882 1.00 81.12 90 ILE A N 1
ATOM 675 C CA . ILE A 1 90 ? -3.757 -3.991 -1.497 1.00 81.12 90 ILE A CA 1
ATOM 676 C C . ILE A 1 90 ? -4.562 -2.727 -1.164 1.00 81.12 90 ILE A C 1
ATOM 678 O O . ILE A 1 90 ? -5.116 -2.621 -0.070 1.00 81.12 90 ILE A O 1
ATOM 682 N N . LEU A 1 91 ? -4.698 -1.800 -2.118 1.00 85.50 91 LEU A N 1
ATOM 683 C CA . LEU A 1 91 ? -5.499 -0.589 -1.936 1.00 85.50 91 LEU A CA 1
ATOM 684 C C . LEU A 1 91 ? -6.996 -0.902 -1.821 1.00 85.50 91 LEU A C 1
ATOM 686 O O . LEU A 1 91 ? -7.688 -0.309 -0.997 1.00 85.50 91 LEU A O 1
ATOM 690 N N . LEU A 1 92 ? -7.498 -1.855 -2.610 1.00 84.00 92 LEU A N 1
ATOM 691 C CA . LEU A 1 92 ? -8.891 -2.295 -2.529 1.00 84.00 92 LEU A CA 1
ATOM 692 C C . LEU A 1 92 ? -9.182 -3.045 -1.221 1.00 84.00 92 LEU A C 1
ATOM 694 O O . LEU A 1 92 ? -10.251 -2.838 -0.633 1.00 84.00 92 LEU A O 1
ATOM 698 N N . ALA A 1 93 ? -8.229 -3.860 -0.754 1.00 79.75 93 ALA A N 1
ATOM 699 C CA . ALA A 1 93 ? -8.334 -4.653 0.471 1.00 79.75 93 ALA A CA 1
ATOM 700 C C . ALA A 1 93 ? -8.396 -3.799 1.748 1.00 79.75 93 ALA A C 1
ATOM 702 O O . ALA A 1 93 ? -9.040 -4.195 2.720 1.00 79.75 93 ALA A O 1
ATOM 703 N N . CYS A 1 94 ? -7.763 -2.623 1.752 1.00 77.75 94 CYS A N 1
ATOM 704 C CA . CYS A 1 94 ? -7.773 -1.714 2.896 1.00 77.75 94 CYS A CA 1
ATOM 705 C C . CYS A 1 94 ? -8.975 -0.754 2.810 1.00 77.75 94 CYS A C 1
ATOM 707 O O . CYS A 1 94 ? -8.911 0.305 2.184 1.00 77.75 94 CYS A O 1
ATOM 709 N N . SER A 1 95 ? -10.094 -1.109 3.442 1.00 78.25 95 SER A N 1
ATOM 710 C CA . SER A 1 95 ? -11.340 -0.325 3.388 1.00 78.25 95 SER A CA 1
ATOM 711 C C . SER A 1 95 ? -11.313 0.985 4.178 1.00 78.25 95 SER A C 1
ATOM 713 O O . SER A 1 95 ? -12.081 1.888 3.863 1.00 78.25 95 SER A O 1
ATOM 715 N N . SER A 1 96 ? -10.433 1.111 5.172 1.00 80.38 96 SER A N 1
ATOM 716 C CA . SER A 1 96 ? -10.408 2.248 6.109 1.00 80.38 96 SER A CA 1
ATOM 717 C C . SER A 1 96 ? -9.321 3.282 5.820 1.00 80.38 96 SER A C 1
ATOM 719 O O . SER A 1 96 ? -9.036 4.143 6.661 1.00 80.38 96 SER A O 1
ATOM 721 N N . LEU A 1 97 ? -8.704 3.209 4.637 1.00 82.62 97 LEU A N 1
ATOM 722 C CA . LEU A 1 97 ? -7.645 4.126 4.241 1.00 82.62 97 LEU A CA 1
ATOM 723 C C . LEU A 1 97 ? -8.157 5.566 4.254 1.00 82.62 97 LEU A C 1
ATOM 725 O O . LEU A 1 97 ? -9.058 5.948 3.515 1.00 82.62 97 LEU A O 1
ATOM 729 N N . ARG A 1 98 ? -7.524 6.402 5.068 1.00 87.06 98 ARG A N 1
ATOM 730 C CA . ARG A 1 98 ? -7.752 7.851 5.099 1.00 87.06 98 ARG A CA 1
ATOM 731 C C . ARG A 1 98 ? -6.729 8.588 4.262 1.00 87.06 98 ARG A C 1
ATOM 733 O O . ARG A 1 98 ? -7.004 9.682 3.774 1.00 87.06 98 ARG A O 1
ATOM 740 N N . LYS A 1 99 ? -5.538 8.011 4.117 1.00 87.06 99 LYS A N 1
ATOM 741 C CA . LYS A 1 99 ? -4.427 8.583 3.377 1.00 87.06 99 LYS A CA 1
ATOM 742 C C . LYS A 1 99 ? -3.577 7.488 2.752 1.00 87.06 99 LYS A C 1
ATOM 744 O O . LYS A 1 99 ? -3.257 6.488 3.382 1.00 87.06 99 LYS A O 1
ATOM 749 N N . VAL A 1 100 ? -3.191 7.708 1.506 1.00 88.69 100 VAL A N 1
ATOM 750 C CA . VAL A 1 100 ? -2.316 6.812 0.757 1.00 88.69 100 VAL A CA 1
ATOM 751 C C . VAL A 1 100 ? -1.261 7.648 0.061 1.00 88.69 100 VAL A C 1
ATOM 753 O O . VAL A 1 100 ? -1.581 8.658 -0.556 1.00 88.69 100 VAL A O 1
ATOM 756 N N . THR A 1 101 ? -0.002 7.234 0.138 1.00 89.06 101 THR A N 1
ATOM 757 C CA . THR A 1 101 ? 1.108 7.879 -0.553 1.00 89.06 101 THR A CA 1
ATOM 758 C C . THR A 1 101 ? 1.784 6.911 -1.517 1.00 89.06 101 THR A C 1
ATOM 760 O O . THR A 1 101 ? 2.367 5.917 -1.089 1.00 89.06 101 THR A O 1
ATOM 763 N N . LEU A 1 102 ? 1.736 7.225 -2.812 1.00 87.69 102 LEU A N 1
ATOM 764 C CA . LEU A 1 102 ? 2.250 6.396 -3.909 1.00 87.69 102 LEU A CA 1
ATOM 765 C C . LEU A 1 102 ? 3.216 7.183 -4.793 1.00 87.69 102 LEU A C 1
ATOM 767 O O . LEU A 1 102 ? 3.250 8.412 -4.761 1.00 87.69 102 LEU A O 1
ATOM 771 N N . LEU A 1 103 ? 3.994 6.489 -5.624 1.00 85.56 103 LEU A N 1
ATOM 772 C CA . LEU A 1 103 ? 4.791 7.147 -6.663 1.00 85.56 103 LEU A CA 1
ATOM 773 C C . LEU A 1 103 ? 3.894 7.744 -7.752 1.00 85.56 103 LEU A C 1
ATOM 775 O O . LEU A 1 103 ? 2.944 7.104 -8.193 1.00 85.56 103 LEU A O 1
ATOM 779 N N . LEU A 1 104 ? 4.256 8.924 -8.263 1.00 85.25 104 LEU A N 1
ATOM 780 C CA . LEU A 1 104 ? 3.500 9.636 -9.299 1.00 85.25 104 LEU A CA 1
ATOM 781 C C . LEU A 1 104 ? 3.254 8.782 -10.552 1.00 85.25 104 LEU A C 1
ATOM 783 O O . LEU A 1 104 ? 2.192 8.883 -11.151 1.00 85.25 104 LEU A O 1
ATOM 787 N N . ARG A 1 105 ? 4.188 7.895 -10.920 1.00 83.19 105 ARG A N 1
ATOM 788 C CA . ARG A 1 105 ? 4.017 6.996 -12.076 1.00 83.19 105 ARG A CA 1
ATOM 789 C C . ARG A 1 105 ? 2.853 6.020 -11.915 1.00 83.19 105 ARG A C 1
ATOM 791 O O . ARG A 1 105 ? 2.241 5.651 -12.904 1.00 83.19 105 ARG A O 1
ATOM 798 N N . LEU A 1 106 ? 2.518 5.634 -10.682 1.00 83.88 106 LEU A N 1
ATOM 799 C CA . LEU A 1 106 ? 1.372 4.762 -10.426 1.00 83.88 106 LEU A CA 1
ATOM 800 C C . LEU A 1 106 ? 0.045 5.482 -10.679 1.00 83.88 106 LEU A C 1
ATOM 802 O O . LEU A 1 106 ? -0.933 4.815 -10.983 1.00 83.88 106 LEU A O 1
ATOM 806 N N . ARG A 1 107 ? 0.008 6.823 -10.641 1.00 84.44 107 ARG A N 1
ATOM 807 C CA . ARG A 1 107 ? -1.207 7.607 -10.915 1.00 84.44 107 ARG A CA 1
ATOM 808 C C . ARG A 1 107 ? -1.766 7.355 -12.308 1.00 84.44 107 ARG A C 1
ATOM 810 O O . ARG A 1 107 ? -2.974 7.311 -12.481 1.00 84.44 107 ARG A O 1
ATOM 817 N N . THR A 1 108 ? -0.886 7.237 -13.295 1.00 81.44 108 THR A N 1
ATOM 818 C CA . THR A 1 108 ? -1.266 7.040 -14.699 1.00 81.44 108 THR A CA 1
ATOM 819 C C . THR A 1 108 ? -1.421 5.572 -15.071 1.00 81.44 108 THR A C 1
ATOM 821 O O . THR A 1 108 ? -1.963 5.275 -16.126 1.00 81.44 108 THR A O 1
ATOM 824 N N . THR A 1 109 ? -0.900 4.659 -14.249 1.00 84.94 109 THR A N 1
ATOM 825 C CA . THR A 1 109 ? -0.872 3.225 -14.564 1.00 84.94 109 THR A CA 1
ATOM 826 C C . THR A 1 109 ? -1.890 2.415 -13.766 1.00 84.94 109 THR A C 1
ATOM 828 O O . THR A 1 109 ? -2.350 1.386 -14.251 1.00 84.94 109 THR A O 1
ATOM 831 N N . LEU A 1 110 ? -2.266 2.856 -12.563 1.00 85.38 110 LEU A N 1
ATOM 832 C CA . LEU A 1 110 ? -3.383 2.263 -11.832 1.00 85.38 110 LEU A CA 1
ATOM 833 C C . LEU A 1 110 ? -4.684 2.482 -12.608 1.00 85.38 110 LEU A C 1
ATOM 835 O O . LEU A 1 110 ? -4.930 3.564 -13.140 1.00 85.38 110 LEU A O 1
ATOM 839 N N . LEU A 1 111 ? -5.520 1.443 -12.646 1.00 85.06 111 LEU A N 1
ATOM 840 C CA . LEU A 1 111 ? -6.833 1.498 -13.281 1.00 85.06 111 LEU A CA 1
ATOM 841 C C . LEU A 1 111 ? -7.655 2.643 -12.682 1.00 85.06 111 LEU A C 1
ATOM 843 O O . LEU A 1 111 ? -7.745 2.779 -11.460 1.00 85.06 111 LEU A O 1
ATOM 847 N N . SER A 1 112 ? -8.301 3.430 -13.544 1.00 84.69 112 SER A N 1
ATOM 848 C CA . SER A 1 112 ? -9.143 4.557 -13.127 1.00 84.69 112 SER A CA 1
ATOM 849 C C . SER A 1 112 ? -10.248 4.130 -12.161 1.00 84.69 112 SER A C 1
ATOM 851 O O . SER A 1 112 ? -10.614 4.904 -11.284 1.00 84.69 112 SER A O 1
ATOM 853 N N . GLU A 1 113 ? -10.722 2.888 -12.276 1.00 87.19 113 GLU A N 1
ATOM 854 C CA . GLU A 1 113 ? -11.717 2.314 -11.370 1.00 87.19 113 GLU A CA 1
ATOM 855 C C . GLU A 1 113 ? -11.181 2.146 -9.944 1.00 87.19 113 GLU A C 1
ATOM 857 O O . GLU A 1 113 ? -11.829 2.548 -8.987 1.00 87.19 113 GLU A O 1
ATOM 862 N N . VAL A 1 114 ? -9.953 1.640 -9.791 1.00 88.75 114 VAL A N 1
ATOM 863 C CA . VAL A 1 114 ? -9.303 1.494 -8.478 1.00 88.75 114 VAL A CA 1
ATOM 864 C C . VAL A 1 114 ? -9.112 2.863 -7.838 1.00 88.75 114 VAL A C 1
ATOM 866 O O . VAL A 1 114 ? -9.404 3.049 -6.661 1.00 88.75 114 VAL A O 1
ATOM 869 N N . MET A 1 115 ? -8.657 3.834 -8.630 1.00 87.19 115 MET A N 1
ATOM 870 C CA . MET A 1 115 ? -8.468 5.212 -8.183 1.00 87.19 115 MET A CA 1
ATOM 871 C C . MET A 1 115 ? -9.783 5.841 -7.719 1.00 87.19 115 MET A C 1
ATOM 873 O O . MET A 1 115 ? -9.846 6.349 -6.601 1.00 87.19 115 MET A O 1
ATOM 877 N N . ARG A 1 116 ? -10.839 5.735 -8.534 1.00 88.31 116 ARG A N 1
ATOM 878 C CA . ARG A 1 116 ? -12.178 6.234 -8.208 1.00 88.31 116 ARG A CA 1
ATOM 879 C C . ARG A 1 116 ? -12.726 5.569 -6.951 1.00 88.31 116 ARG A C 1
ATOM 881 O O . ARG A 1 116 ? -13.243 6.261 -6.088 1.00 88.31 116 ARG A O 1
ATOM 888 N N . HIS A 1 117 ? -12.569 4.256 -6.817 1.00 89.25 117 HIS A N 1
ATOM 889 C CA . HIS A 1 117 ? -13.037 3.506 -5.652 1.00 89.25 117 HIS A CA 1
ATOM 890 C C . HIS A 1 117 ? -12.355 3.947 -4.352 1.00 89.25 117 HIS A C 1
ATOM 892 O O . HIS A 1 117 ? -12.984 4.016 -3.300 1.00 89.25 117 HIS A O 1
ATOM 898 N N . ILE A 1 118 ? -11.062 4.266 -4.411 1.00 88.50 118 ILE A N 1
ATOM 899 C CA . ILE A 1 118 ? -10.309 4.796 -3.267 1.00 88.50 118 ILE A CA 1
ATOM 900 C C . ILE A 1 118 ? -10.753 6.233 -2.944 1.00 88.50 118 ILE A C 1
ATOM 902 O O . ILE A 1 118 ? -10.923 6.585 -1.778 1.00 88.50 118 ILE A O 1
ATOM 906 N N . GLU A 1 119 ? -10.971 7.064 -3.962 1.00 88.81 119 GLU A N 1
ATOM 907 C CA . GLU A 1 119 ? -11.444 8.443 -3.790 1.00 88.81 119 GLU A CA 1
ATOM 908 C C . GLU A 1 119 ? -12.876 8.513 -3.238 1.00 88.81 119 GLU A C 1
ATOM 910 O O . GLU A 1 119 ? -13.134 9.322 -2.349 1.00 88.81 119 GLU A O 1
ATOM 915 N N . ASP A 1 120 ? -13.778 7.638 -3.692 1.00 90.31 120 ASP A N 1
ATOM 916 C CA . ASP A 1 120 ? -15.180 7.556 -3.248 1.00 90.31 120 ASP A CA 1
ATOM 917 C C . ASP A 1 120 ? -15.297 7.179 -1.762 1.00 90.31 120 ASP A C 1
ATOM 919 O O . ASP A 1 120 ? -16.165 7.659 -1.036 1.00 90.31 120 ASP A O 1
ATOM 923 N N . ARG A 1 121 ? -14.324 6.412 -1.253 1.00 87.56 121 ARG A N 1
ATOM 924 C CA . ARG A 1 121 ? -14.167 6.122 0.183 1.00 87.56 121 ARG A CA 1
ATOM 925 C C . ARG A 1 121 ? -13.669 7.322 1.001 1.00 87.56 121 ARG A C 1
ATOM 927 O O . ARG A 1 121 ? -13.554 7.228 2.222 1.00 87.56 121 ARG A O 1
ATOM 934 N N . GLY A 1 122 ? -13.329 8.439 0.358 1.00 88.19 122 GLY A N 1
ATOM 935 C CA . GLY A 1 122 ? -12.764 9.627 0.999 1.00 88.19 122 GLY A CA 1
ATOM 936 C C . GLY A 1 122 ? -11.270 9.512 1.324 1.00 88.19 122 GLY A C 1
ATOM 937 O O . GLY A 1 122 ? -10.748 10.303 2.119 1.00 88.19 122 GLY A O 1
ATOM 938 N N . THR A 1 123 ? -10.556 8.545 0.737 1.00 89.19 123 THR A N 1
ATOM 939 C CA . THR A 1 123 ? -9.115 8.388 0.952 1.00 89.19 123 THR A CA 1
ATOM 940 C C . THR A 1 123 ? -8.337 9.525 0.285 1.00 89.19 123 THR A C 1
ATOM 942 O O . THR A 1 123 ? -8.440 9.778 -0.914 1.00 89.19 123 THR A O 1
ATOM 945 N N . ARG A 1 124 ? -7.464 10.191 1.045 1.00 89.62 124 ARG A N 1
ATOM 946 C CA . ARG A 1 124 ? -6.568 11.234 0.532 1.00 89.62 124 ARG A CA 1
ATOM 947 C C . ARG A 1 124 ? -5.357 10.625 -0.167 1.00 89.62 124 ARG A C 1
ATOM 949 O O . ARG A 1 124 ? -4.434 10.134 0.484 1.00 89.62 124 ARG A O 1
ATOM 956 N N . LEU A 1 125 ? -5.322 10.716 -1.489 1.00 88.19 125 LEU A N 1
ATOM 957 C CA . LEU A 1 125 ? -4.189 10.272 -2.296 1.00 88.19 125 LEU A CA 1
ATOM 958 C C . LEU A 1 125 ? -3.096 11.343 -2.360 1.00 88.19 125 LEU A C 1
ATOM 960 O O . LEU A 1 125 ? -3.330 12.492 -2.730 1.00 88.19 125 LEU A O 1
ATOM 964 N N . ARG A 1 126 ? -1.868 10.948 -2.031 1.00 90.25 126 ARG A N 1
ATOM 965 C CA . ARG A 1 126 ? -0.657 11.755 -2.148 1.00 90.25 126 ARG A CA 1
ATOM 966 C C . ARG A 1 126 ? 0.295 11.092 -3.131 1.00 90.25 126 ARG A C 1
ATOM 968 O O . ARG A 1 126 ? 0.585 9.904 -3.040 1.00 90.25 126 ARG A O 1
ATOM 975 N N . TRP A 1 127 ? 0.846 11.889 -4.032 1.00 88.62 127 TRP A N 1
ATOM 976 C CA . TRP A 1 127 ? 1.797 11.416 -5.030 1.00 88.62 127 TRP A CA 1
ATOM 977 C C . TRP A 1 127 ? 3.194 11.924 -4.697 1.00 88.62 127 TRP A C 1
ATOM 979 O O . TRP A 1 127 ? 3.383 13.115 -4.458 1.00 88.62 127 TRP A O 1
ATOM 989 N N . MET A 1 128 ? 4.173 11.026 -4.673 1.00 85.44 128 MET A N 1
ATOM 990 C CA . MET A 1 128 ? 5.588 11.365 -4.566 1.00 85.44 128 MET A CA 1
ATOM 991 C C . MET A 1 128 ? 6.269 11.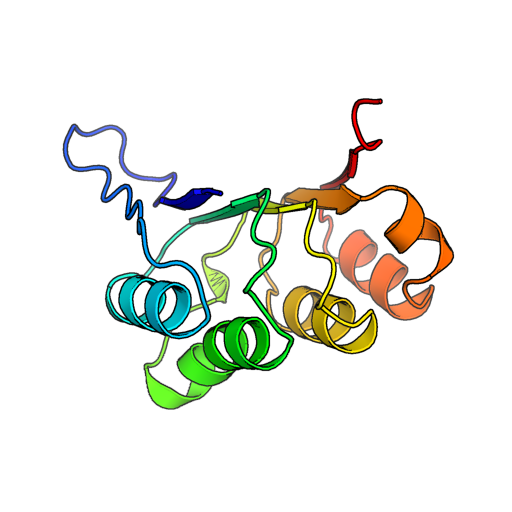267 -5.920 1.00 85.44 128 MET A C 1
ATOM 993 O O . MET A 1 128 ? 6.125 10.276 -6.639 1.00 85.44 128 MET A O 1
ATOM 997 N N . GLN A 1 129 ? 7.075 12.272 -6.231 1.00 78.62 129 GLN A N 1
ATOM 998 C CA . GLN A 1 129 ? 8.094 12.153 -7.261 1.00 78.62 129 GLN A CA 1
ATOM 999 C C . GLN A 1 129 ? 9.323 11.474 -6.662 1.00 78.62 129 GLN A C 1
ATOM 1001 O O . GLN A 1 129 ? 9.586 11.583 -5.462 1.00 78.62 129 GLN A O 1
ATOM 1006 N N . LYS A 1 130 ? 10.045 10.713 -7.485 1.00 60.84 130 LYS A N 1
ATOM 1007 C CA . LYS A 1 130 ? 11.319 10.153 -7.052 1.00 60.84 130 LYS A CA 1
ATOM 1008 C C . LYS A 1 130 ? 12.288 11.332 -6.881 1.00 60.84 130 LYS A C 1
ATOM 1010 O O . LYS A 1 130 ? 12.373 12.096 -7.833 1.00 60.84 130 LYS A O 1
ATOM 1015 N N . PRO A 1 131 ? 12.964 11.508 -5.729 1.00 56.81 131 PRO A N 1
ATOM 1016 C CA . PRO A 1 131 ? 14.062 12.460 -5.677 1.00 56.81 131 PRO A CA 1
ATOM 1017 C C . PRO A 1 131 ? 15.119 11.992 -6.683 1.00 56.81 131 PRO A C 1
ATOM 1019 O O . PRO A 1 131 ? 15.370 10.779 -6.780 1.00 56.81 131 PRO A O 1
ATOM 1022 N N . ASP A 1 132 ? 15.609 12.934 -7.486 1.00 47.62 132 ASP A N 1
ATOM 1023 C CA . ASP A 1 132 ? 16.610 12.699 -8.529 1.00 47.62 132 ASP A CA 1
ATOM 1024 C C . ASP A 1 132 ? 17.826 11.933 -7.983 1.00 47.62 132 ASP A C 1
ATOM 1026 O O . ASP A 1 132 ? 18.321 12.286 -6.887 1.00 47.62 132 ASP A O 1
#

Sequence (132 aa):
FSIEISDSNFQLPDAQIFRSVGTGDDGVAAIASGCKCSKVVNITYCKSITDASLYSLALLRDLLQLDMSCIQDMKLVHMKNVTIDCFAKILLACSSLRKVTLLLRLRTTLLSEVMRHIEDRGTRLRWMQKPD

Secondary structure (DSSP, 8-state):
-EEEEE-TT--SS----EEE---SHHHHHHHHHH-SS--EEEEES-SS-BHHHHHHHHHHHHHS---GGG--EEEEES-SB--HHHHHHHHHH-TT-SEEEEEHHHHHHS-HHHHHHHHHTT-EEEEEPPP-

InterPro domains:
  IPR032675 Leucine-rich repeat domain superfamily [G3DSA:3.80.10.10] (3-129)